Protein AF-A0A7C3WGQ7-F1 (afdb_monomer)

Secondary structure (DSSP, 8-state):
----HHHHHHHHHHHHHHHHHHHHHHHH-S-HHHHHHHHHHHHHHHHHHHTSPPPPPS-SS--

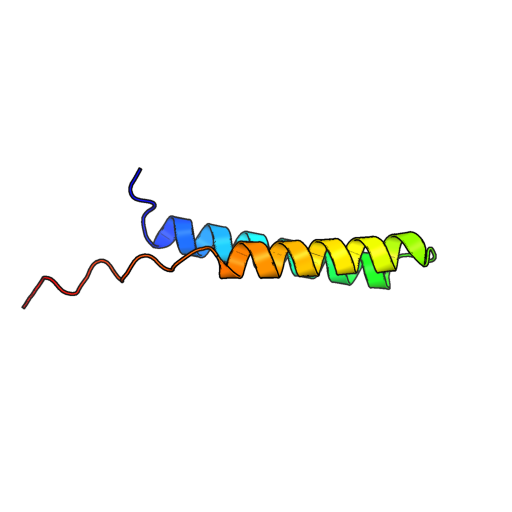pLDDT: mean 80.43, std 14.79, range [44.59, 94.62]

Mean predicted aligned error: 8.45 Å

Foldseek 3Di:
DPCALVNLVVVVVVLVVLLVVLCVQLVPDPDPVSNVVSVVVSVVSVVVNVPPDRDDHPPPPDD

Sequence (63 aa):
MMETPQNYRKKQALICILVFVCIAVAFLTDRAVVAVGAILVACGLCYWAAKMQPE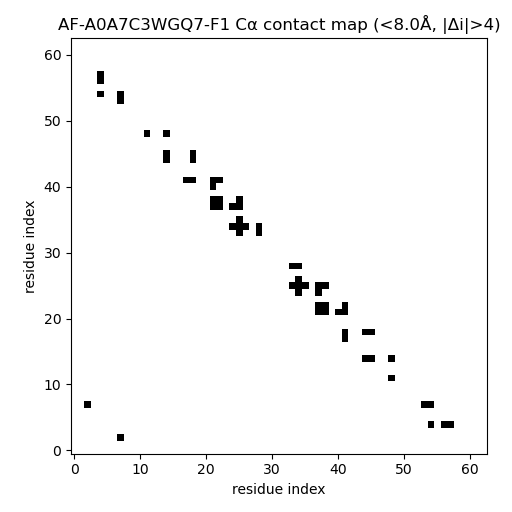PPPELHHH

Structure (mmCIF, N/CA/C/O backbone):
data_AF-A0A7C3WGQ7-F1
#
_entry.id   AF-A0A7C3WGQ7-F1
#
loop_
_atom_site.group_PDB
_atom_site.id
_atom_site.type_symbol
_atom_site.label_atom_id
_atom_site.label_alt_id
_atom_site.label_comp_id
_atom_site.label_asym_id
_atom_site.label_entity_id
_atom_site.label_seq_id
_atom_site.pdbx_PDB_ins_code
_atom_site.Cartn_x
_atom_site.Cartn_y
_atom_site.Cartn_z
_atom_site.occupancy
_atom_site.B_iso_or_equiv
_atom_site.auth_seq_id
_atom_site.auth_comp_id
_atom_site.auth_asym_id
_atom_site.auth_atom_id
_atom_site.pdbx_PDB_model_num
ATOM 1 N N . MET A 1 1 ? -12.065 12.224 21.277 1.00 46.16 1 MET A N 1
ATOM 2 C CA . MET A 1 1 ? -12.998 11.215 20.732 1.00 46.16 1 MET A CA 1
ATOM 3 C C . MET A 1 1 ? -12.406 9.859 21.059 1.00 46.16 1 MET A C 1
ATOM 5 O O . MET A 1 1 ? -11.328 9.595 20.553 1.00 46.16 1 MET A O 1
ATOM 9 N N . MET A 1 2 ? -13.031 9.061 21.931 1.00 50.03 2 MET A N 1
ATOM 10 C CA . MET A 1 2 ? -12.649 7.648 22.066 1.00 50.03 2 MET A CA 1
ATOM 11 C C . MET A 1 2 ? -13.039 6.955 20.755 1.00 50.03 2 MET A C 1
ATOM 13 O O . MET A 1 2 ? -14.212 6.987 20.368 1.00 50.03 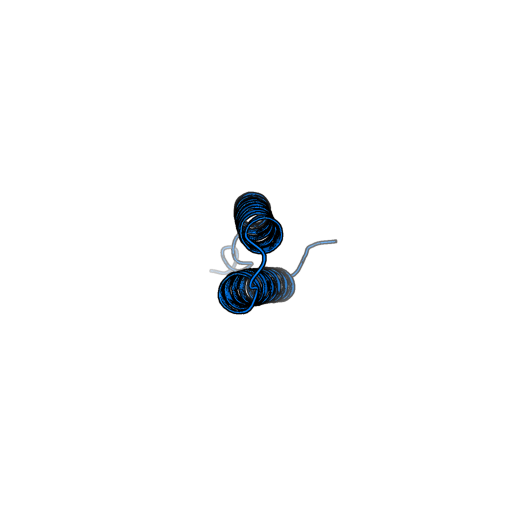2 MET A O 1
ATOM 17 N N . GLU A 1 3 ? -12.062 6.463 19.997 1.00 56.03 3 GLU A N 1
ATOM 18 C CA . GLU A 1 3 ? -12.296 5.906 18.667 1.00 56.03 3 GLU A CA 1
ATOM 19 C C . GLU A 1 3 ? -12.742 4.462 18.867 1.00 56.03 3 GLU A C 1
ATOM 21 O O . GLU A 1 3 ? -11.908 3.578 18.833 1.00 56.03 3 GLU A O 1
ATOM 26 N N . THR A 1 4 ? -14.051 4.233 19.074 1.00 65.31 4 THR A N 1
ATOM 27 C CA . THR A 1 4 ? -14.610 2.891 19.361 1.00 65.31 4 THR A CA 1
ATOM 28 C C . THR A 1 4 ? -13.876 1.772 18.601 1.00 65.31 4 THR A C 1
ATOM 30 O O . THR A 1 4 ? -13.590 1.942 17.412 1.00 65.31 4 THR A O 1
ATOM 33 N N . PRO A 1 5 ? -13.644 0.584 19.190 1.00 66.94 5 PRO A N 1
ATOM 34 C CA . PRO A 1 5 ? -12.843 -0.487 18.574 1.00 66.94 5 PRO A CA 1
ATOM 35 C C . PRO A 1 5 ? -13.365 -0.949 17.203 1.00 66.94 5 PRO A C 1
ATOM 37 O O . PRO A 1 5 ? -12.675 -1.629 16.442 1.00 66.94 5 PRO A O 1
ATOM 40 N N . GLN A 1 6 ? -14.610 -0.612 16.868 1.00 72.19 6 GLN A N 1
ATOM 41 C CA . GLN A 1 6 ? -15.176 -0.787 15.537 1.00 72.19 6 GLN A CA 1
ATOM 42 C C . GLN A 1 6 ? -14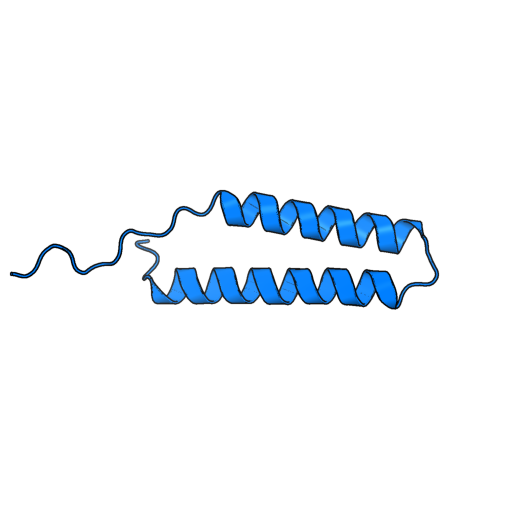.599 0.202 14.507 1.00 72.19 6 GLN A C 1
ATOM 44 O O . GLN A 1 6 ? -14.309 -0.192 13.380 1.00 72.19 6 GLN A O 1
ATOM 49 N N . ASN A 1 7 ? -14.429 1.472 14.870 1.00 76.25 7 ASN A N 1
ATOM 50 C CA . ASN A 1 7 ? -13.841 2.492 14.004 1.00 76.25 7 ASN A CA 1
ATOM 51 C C . ASN A 1 7 ? -12.358 2.210 13.743 1.00 76.25 7 ASN A C 1
ATOM 53 O O . ASN A 1 7 ? -11.950 2.275 12.585 1.00 76.25 7 ASN A O 1
ATOM 57 N N . TYR A 1 8 ? -11.602 1.775 14.760 1.00 77.69 8 TYR A N 1
ATOM 58 C CA . TYR A 1 8 ? -10.218 1.315 14.587 1.00 77.69 8 TYR A CA 1
ATOM 59 C C . TYR A 1 8 ? -10.114 0.189 13.543 1.00 77.69 8 TYR A C 1
ATOM 61 O O . TYR A 1 8 ? -9.358 0.286 12.574 1.00 77.69 8 TYR A O 1
ATOM 69 N N . ARG A 1 9 ? -10.948 -0.855 13.677 1.00 80.06 9 ARG A N 1
ATOM 70 C CA . ARG A 1 9 ? -10.989 -1.989 12.735 1.00 80.06 9 ARG A CA 1
ATOM 71 C C . ARG A 1 9 ? -11.360 -1.565 11.313 1.00 80.06 9 ARG A C 1
ATOM 73 O O . ARG A 1 9 ? -10.739 -2.022 10.357 1.00 80.06 9 ARG A O 1
ATOM 80 N N . LYS A 1 10 ? -12.333 -0.659 11.157 1.00 82.44 10 LYS A N 1
ATOM 81 C CA . LYS A 1 10 ? -12.700 -0.092 9.845 1.00 82.44 10 LYS A CA 1
ATO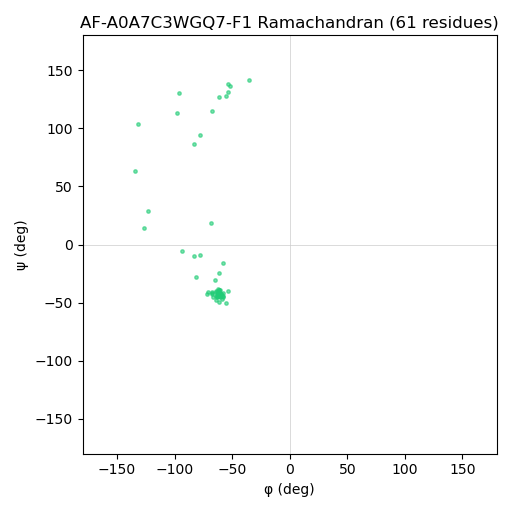M 82 C C . LYS A 1 10 ? -11.540 0.682 9.217 1.00 82.44 10 LYS A C 1
ATOM 84 O O . LYS A 1 10 ? -11.305 0.561 8.019 1.00 82.44 10 LYS A O 1
ATOM 89 N N . LYS A 1 11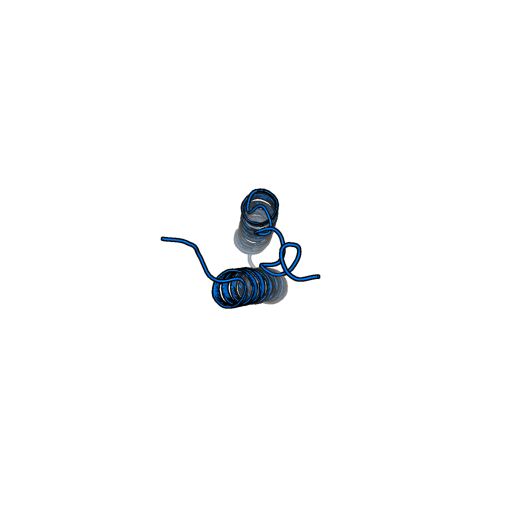 ? -10.798 1.444 10.021 1.00 83.06 11 LYS A N 1
ATOM 90 C CA . LYS A 1 11 ? -9.643 2.234 9.578 1.00 83.06 11 LYS A CA 1
ATOM 91 C C . LYS A 1 11 ? -8.494 1.337 9.118 1.00 83.06 11 LYS A C 1
ATOM 93 O O . LYS A 1 11 ? -7.969 1.553 8.032 1.00 83.06 11 LYS A O 1
ATOM 98 N N . GLN A 1 12 ? -8.174 0.281 9.871 1.00 84.50 12 GLN A N 1
ATOM 99 C CA . GLN A 1 12 ? -7.204 -0.730 9.437 1.00 84.50 12 GLN A CA 1
ATOM 100 C C . GLN A 1 12 ? -7.640 -1.439 8.150 1.00 84.50 12 GLN A C 1
ATOM 102 O O . GLN A 1 12 ? -6.835 -1.569 7.232 1.00 84.50 12 GLN A O 1
ATOM 107 N N . ALA A 1 13 ? -8.912 -1.840 8.040 1.00 87.75 13 ALA A N 1
ATOM 108 C CA . ALA A 1 13 ? -9.430 -2.478 6.830 1.00 87.75 13 ALA A CA 1
ATOM 109 C C . ALA A 1 13 ? -9.299 -1.569 5.595 1.00 87.75 13 ALA A C 1
ATOM 111 O O . ALA A 1 13 ? -8.865 -2.025 4.539 1.00 87.75 13 ALA A O 1
ATOM 112 N N . LEU A 1 14 ? -9.604 -0.274 5.738 1.00 89.44 14 LEU A N 1
ATOM 113 C CA . LEU A 1 14 ? -9.413 0.714 4.674 1.00 89.44 14 LEU A CA 1
ATOM 114 C C . LEU A 1 14 ? -7.942 0.861 4.278 1.00 89.44 14 LEU A C 1
ATOM 116 O O . LEU A 1 14 ? -7.644 0.906 3.086 1.00 89.44 14 LEU A O 1
ATOM 120 N N . ILE A 1 15 ? -7.023 0.896 5.248 1.00 89.75 15 ILE A N 1
ATOM 121 C CA . ILE A 1 15 ? -5.587 0.970 4.956 1.00 89.75 15 ILE A CA 1
ATOM 122 C C . ILE A 1 15 ? -5.128 -0.284 4.199 1.00 89.75 15 ILE A C 1
ATOM 124 O O . ILE A 1 15 ? -4.426 -0.155 3.200 1.00 89.75 15 ILE A O 1
ATOM 128 N N . CYS A 1 16 ? -5.577 -1.478 4.598 1.00 89.94 16 CYS A N 1
ATOM 129 C CA . CYS A 1 16 ? -5.279 -2.718 3.878 1.00 89.94 16 CYS A CA 1
ATOM 130 C C . CYS A 1 16 ? -5.772 -2.673 2.426 1.00 89.94 16 CYS A C 1
ATOM 132 O O . CYS A 1 16 ? -5.012 -2.992 1.514 1.00 89.94 16 CYS A O 1
ATOM 134 N N . ILE A 1 17 ? -7.016 -2.239 2.194 1.00 93.62 17 ILE A N 1
ATOM 135 C CA . ILE A 1 17 ? -7.569 -2.084 0.838 1.00 93.62 17 ILE A CA 1
ATOM 136 C C . ILE A 1 17 ? -6.710 -1.115 0.017 1.00 93.62 17 ILE A C 1
ATOM 138 O O . ILE A 1 17 ? -6.371 -1.411 -1.127 1.00 93.62 17 ILE A O 1
ATOM 142 N N . LEU A 1 18 ? -6.312 0.014 0.607 1.00 91.38 18 LEU A N 1
ATOM 143 C CA . LEU A 1 18 ? -5.484 1.014 -0.062 1.00 91.38 18 LEU A CA 1
ATOM 144 C C . LEU A 1 18 ? -4.111 0.446 -0.462 1.00 91.38 18 LEU A C 1
ATOM 146 O O . LEU A 1 18 ? -3.654 0.683 -1.579 1.00 91.38 18 LEU A O 1
ATOM 150 N N . VAL A 1 19 ? -3.488 -0.367 0.399 1.00 92.19 19 VAL A N 1
ATOM 151 C CA . VAL A 1 19 ? -2.236 -1.074 0.080 1.00 92.19 19 VAL A CA 1
ATOM 152 C C . VAL A 1 19 ? -2.422 -2.044 -1.087 1.00 92.19 19 VAL A C 1
ATOM 154 O O . VAL A 1 19 ? -1.604 -2.044 -2.007 1.00 92.19 19 VAL A O 1
ATOM 157 N N . PHE A 1 20 ? -3.507 -2.823 -1.112 1.00 92.94 20 PHE A N 1
ATOM 158 C CA . PHE A 1 20 ? -3.801 -3.711 -2.243 1.00 92.94 20 PHE A CA 1
ATOM 159 C C . PHE A 1 20 ? -3.985 -2.946 -3.555 1.00 92.94 20 PHE A C 1
ATOM 161 O O . PHE A 1 20 ? -3.486 -3.386 -4.590 1.00 92.94 20 PHE A O 1
ATOM 168 N N . VAL A 1 21 ? -4.641 -1.783 -3.521 1.00 93.00 21 VAL A N 1
ATOM 169 C CA . VAL A 1 21 ? -4.779 -0.917 -4.700 1.00 93.00 21 VAL A CA 1
ATOM 170 C C . VAL A 1 21 ? -3.412 -0.419 -5.171 1.00 93.00 21 VAL A C 1
ATOM 172 O O . VAL A 1 21 ? -3.123 -0.506 -6.361 1.00 93.00 21 VAL A O 1
ATOM 175 N N . CYS A 1 22 ? -2.540 0.040 -4.267 1.00 91.50 22 CYS A N 1
ATOM 176 C CA . CYS A 1 22 ? -1.178 0.447 -4.627 1.00 91.50 22 CYS A CA 1
ATOM 177 C C . CYS A 1 22 ? -0.389 -0.693 -5.288 1.00 91.50 22 CYS A C 1
ATOM 179 O O . CYS A 1 22 ? 0.283 -0.469 -6.293 1.00 91.50 22 CYS A O 1
ATOM 181 N N . ILE A 1 23 ? -0.509 -1.918 -4.771 1.00 90.25 23 ILE A N 1
ATOM 182 C CA . ILE A 1 23 ? 0.130 -3.100 -5.359 1.00 90.25 23 ILE A CA 1
ATOM 183 C C . ILE A 1 23 ? -0.443 -3.386 -6.755 1.00 90.25 23 ILE A C 1
ATOM 185 O O . ILE A 1 23 ? 0.322 -3.551 -7.701 1.00 90.25 23 ILE A O 1
ATOM 189 N N . ALA A 1 24 ? -1.768 -3.384 -6.922 1.00 92.12 24 ALA A N 1
ATOM 190 C CA . ALA A 1 24 ? -2.406 -3.607 -8.221 1.00 92.12 24 ALA A CA 1
ATOM 191 C C . ALA A 1 24 ? -1.976 -2.560 -9.264 1.00 92.12 24 ALA A C 1
ATOM 193 O O . ALA A 1 24 ? -1.645 -2.911 -10.394 1.00 92.12 24 ALA A O 1
ATOM 194 N N . VAL A 1 25 ? -1.904 -1.284 -8.873 1.00 89.81 25 VAL A N 1
ATOM 195 C CA . VAL A 1 25 ? -1.411 -0.198 -9.734 1.00 89.81 25 VAL A CA 1
ATOM 196 C C . VAL A 1 25 ? 0.046 -0.426 -10.135 1.00 89.81 25 VAL A C 1
ATOM 198 O O . VAL A 1 25 ? 0.395 -0.184 -11.288 1.00 89.81 25 VAL A O 1
ATOM 201 N N . ALA A 1 26 ? 0.887 -0.929 -9.228 1.00 89.44 26 ALA A N 1
ATOM 202 C CA . ALA A 1 26 ? 2.277 -1.251 -9.542 1.00 89.44 26 ALA A CA 1
ATOM 203 C C . ALA A 1 26 ? 2.413 -2.383 -10.579 1.00 89.44 26 ALA A C 1
ATOM 205 O O . ALA A 1 26 ? 3.359 -2.358 -11.361 1.00 89.44 26 ALA A O 1
ATOM 206 N N . PHE A 1 27 ? 1.472 -3.336 -10.623 1.00 90.00 27 PHE A N 1
ATOM 207 C CA . PHE A 1 27 ? 1.451 -4.409 -11.628 1.00 90.00 27 PHE A CA 1
ATOM 208 C C . PHE A 1 27 ? 0.853 -3.993 -12.978 1.00 90.00 27 PHE A C 1
ATOM 210 O O . PHE A 1 27 ? 1.209 -4.573 -13.998 1.00 90.00 27 PHE A O 1
ATOM 217 N N . LEU A 1 28 ? -0.059 -3.018 -12.996 1.00 92.31 28 LEU A N 1
ATOM 218 C CA . LEU A 1 28 ? -0.771 -2.594 -14.210 1.00 92.31 28 LEU A CA 1
ATOM 219 C C . LEU A 1 28 ? -0.104 -1.419 -14.941 1.00 92.31 28 LEU A C 1
ATOM 221 O O . LEU A 1 28 ? -0.576 -1.013 -15.999 1.00 92.31 28 LEU A O 1
ATOM 225 N N . THR A 1 29 ? 0.955 -0.835 -14.378 1.00 89.31 29 THR A N 1
ATOM 226 C CA . THR A 1 29 ? 1.643 0.318 -14.970 1.00 89.31 29 THR A CA 1
ATOM 227 C C . THR A 1 29 ? 2.858 -0.098 -15.795 1.00 89.31 29 THR A C 1
ATOM 229 O O . THR A 1 29 ? 3.764 -0.757 -15.295 1.00 89.31 29 THR A O 1
ATOM 232 N N . ASP A 1 30 ? 2.956 0.405 -17.026 1.00 88.88 30 ASP A N 1
ATOM 233 C CA . ASP A 1 30 ? 4.152 0.244 -17.871 1.00 88.88 30 ASP A CA 1
ATOM 234 C C . ASP A 1 30 ? 5.302 1.189 -17.474 1.00 88.88 30 ASP A C 1
ATOM 236 O O . ASP A 1 30 ? 6.421 1.108 -17.981 1.00 88.88 30 ASP A O 1
ATOM 240 N N . ARG A 1 31 ? 5.037 2.141 -16.570 1.00 90.44 31 ARG A N 1
ATOM 241 C CA . ARG A 1 31 ? 6.012 3.152 -16.141 1.00 90.44 31 ARG A CA 1
ATOM 242 C C . ARG A 1 31 ? 6.677 2.746 -14.833 1.00 90.44 31 ARG A C 1
ATOM 244 O O . ARG A 1 31 ? 6.049 2.818 -13.776 1.00 90.44 31 ARG A O 1
ATOM 251 N N . ALA A 1 32 ? 7.979 2.461 -14.888 1.00 88.50 32 ALA A N 1
ATOM 252 C CA . ALA A 1 32 ? 8.784 2.089 -13.721 1.00 88.50 32 ALA A CA 1
ATOM 253 C C . ALA A 1 32 ? 8.694 3.106 -12.565 1.00 88.50 32 ALA A C 1
ATOM 255 O O . ALA A 1 32 ? 8.564 2.719 -11.409 1.00 88.50 32 ALA A O 1
ATOM 256 N N . VAL A 1 33 ? 8.684 4.411 -12.867 1.00 92.50 33 VAL A N 1
ATOM 257 C CA . VAL A 1 33 ? 8.570 5.473 -11.846 1.00 92.50 33 VAL A CA 1
ATOM 258 C C . VAL A 1 33 ? 7.242 5.391 -11.086 1.00 92.50 33 VAL A C 1
ATOM 260 O O . VAL A 1 33 ? 7.207 5.597 -9.876 1.00 92.50 33 VAL A O 1
ATOM 263 N N . VAL A 1 34 ? 6.154 5.053 -11.782 1.00 89.88 34 VAL A N 1
ATOM 264 C CA . VAL A 1 34 ? 4.824 4.913 -11.173 1.00 89.88 34 VAL A CA 1
ATOM 265 C C . VAL A 1 34 ? 4.770 3.661 -10.298 1.00 89.88 34 VAL A C 1
ATOM 267 O O . VAL A 1 34 ? 4.249 3.732 -9.190 1.00 89.88 34 VAL A O 1
ATOM 270 N N . ALA A 1 35 ? 5.368 2.551 -10.743 1.00 89.38 35 ALA A N 1
ATOM 271 C CA . ALA A 1 35 ? 5.461 1.329 -9.944 1.00 89.38 35 ALA A CA 1
ATOM 272 C C . ALA A 1 35 ? 6.252 1.563 -8.647 1.00 89.38 35 ALA A C 1
ATOM 274 O O . ALA A 1 35 ? 5.765 1.266 -7.558 1.00 89.38 35 ALA A O 1
ATOM 275 N N . VAL A 1 36 ? 7.438 2.173 -8.746 1.00 93.00 36 VAL A N 1
ATOM 276 C CA . VAL A 1 36 ? 8.269 2.506 -7.578 1.00 93.00 36 VAL A CA 1
ATOM 277 C C . VAL A 1 36 ? 7.530 3.460 -6.639 1.00 93.00 36 VAL A C 1
ATOM 279 O O . VAL A 1 36 ? 7.496 3.225 -5.432 1.00 93.00 36 VAL A O 1
ATOM 282 N N . GLY A 1 37 ? 6.883 4.497 -7.179 1.00 91.94 37 GLY A N 1
ATOM 283 C CA . GLY A 1 37 ? 6.075 5.428 -6.394 1.00 91.94 37 GLY A CA 1
ATOM 284 C C . GLY A 1 37 ? 4.934 4.734 -5.645 1.00 91.94 37 GLY A C 1
ATOM 285 O O . GLY A 1 37 ? 4.750 4.975 -4.454 1.00 91.94 37 GLY A O 1
ATOM 286 N N . ALA A 1 38 ? 4.211 3.824 -6.301 1.00 92.00 38 ALA A N 1
ATOM 287 C CA . ALA A 1 38 ? 3.111 3.082 -5.692 1.00 92.00 38 ALA A CA 1
ATOM 288 C C . ALA A 1 38 ? 3.582 2.179 -4.539 1.00 92.00 38 ALA A C 1
ATOM 290 O O . ALA A 1 38 ? 2.945 2.146 -3.484 1.00 92.00 38 ALA A O 1
ATOM 291 N N . ILE A 1 39 ? 4.726 1.506 -4.694 1.00 92.56 39 ILE A N 1
ATOM 292 C CA . ILE A 1 39 ? 5.317 0.688 -3.626 1.00 92.56 39 ILE A CA 1
ATOM 293 C C . ILE A 1 39 ? 5.795 1.555 -2.454 1.00 92.56 39 ILE A C 1
ATOM 295 O O . ILE A 1 39 ? 5.545 1.210 -1.301 1.00 92.56 39 ILE A O 1
ATOM 299 N N . LEU A 1 40 ? 6.419 2.708 -2.716 1.00 94.62 40 LEU A N 1
ATOM 300 C CA . LEU A 1 40 ? 6.822 3.638 -1.654 1.00 94.62 40 LEU A CA 1
ATOM 301 C C . LEU A 1 40 ? 5.618 4.157 -0.857 1.00 94.62 40 LEU A C 1
ATOM 303 O O 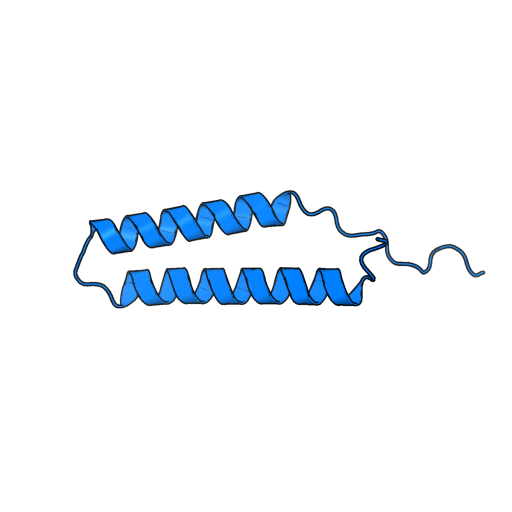. LEU A 1 40 ? 5.676 4.221 0.373 1.00 94.62 40 LEU A O 1
ATOM 307 N N . VAL A 1 41 ? 4.511 4.472 -1.536 1.00 93.19 41 VAL A N 1
ATOM 308 C CA . VAL A 1 41 ? 3.255 4.870 -0.884 1.00 93.19 41 VAL A CA 1
ATOM 309 C C . VAL A 1 41 ? 2.699 3.728 -0.030 1.00 93.19 41 VAL A C 1
ATOM 311 O O . VAL A 1 41 ? 2.345 3.961 1.126 1.00 93.19 41 VAL A O 1
ATOM 314 N N . ALA A 1 42 ? 2.687 2.492 -0.539 1.00 92.25 42 ALA A N 1
ATOM 315 C CA . ALA A 1 42 ? 2.265 1.319 0.228 1.00 92.25 42 ALA A CA 1
ATOM 316 C C . ALA A 1 42 ? 3.104 1.129 1.506 1.00 92.25 42 ALA A C 1
ATOM 318 O O . ALA A 1 42 ? 2.549 0.954 2.591 1.00 92.25 42 ALA A O 1
ATOM 319 N N . CYS A 1 43 ? 4.432 1.247 1.413 1.00 92.75 43 CYS A N 1
ATOM 320 C CA . CYS A 1 43 ? 5.325 1.190 2.573 1.00 92.75 43 CYS A CA 1
ATOM 321 C C . CYS A 1 43 ? 5.020 2.296 3.596 1.00 92.75 43 CYS A C 1
ATOM 323 O O . CYS A 1 43 ? 4.985 2.031 4.800 1.00 92.75 43 CYS A O 1
ATOM 325 N N . GLY A 1 44 ? 4.759 3.523 3.133 1.00 92.00 44 GLY A N 1
ATOM 326 C CA . GLY A 1 44 ? 4.374 4.644 3.993 1.00 92.00 44 GLY A CA 1
ATOM 327 C C . GLY A 1 44 ? 3.060 4.396 4.736 1.00 92.00 44 GLY A C 1
ATOM 328 O O . GLY A 1 44 ? 2.971 4.663 5.935 1.00 92.00 44 GLY A O 1
ATOM 329 N N . LEU A 1 45 ? 2.066 3.819 4.057 1.00 90.81 45 LEU A N 1
ATOM 330 C CA . LEU A 1 45 ? 0.785 3.437 4.655 1.00 90.81 45 LEU A CA 1
ATOM 331 C C . LEU A 1 45 ? 0.950 2.347 5.717 1.00 90.81 45 LEU A C 1
ATOM 333 O O . LEU A 1 45 ? 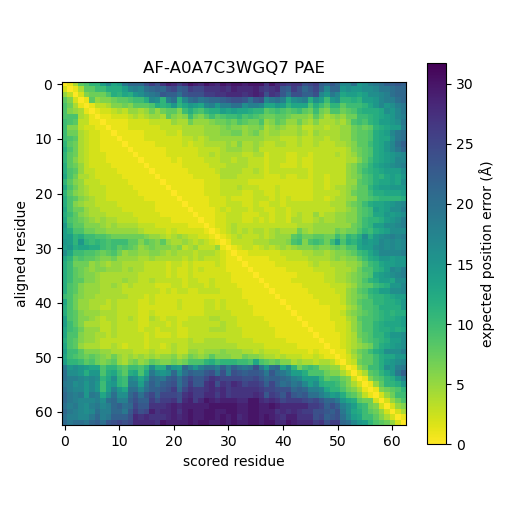0.392 2.476 6.805 1.00 90.81 45 LEU A O 1
ATOM 337 N N . CYS A 1 46 ? 1.758 1.319 5.445 1.00 89.00 46 CYS A N 1
ATOM 338 C CA . CYS A 1 46 ? 2.077 0.274 6.420 1.00 89.00 46 CYS A CA 1
ATOM 339 C C . CYS A 1 46 ? 2.789 0.845 7.652 1.00 89.00 46 CYS A C 1
ATOM 341 O O . CYS A 1 46 ? 2.431 0.523 8.784 1.00 89.00 46 CYS A O 1
ATOM 343 N N . TYR A 1 47 ? 3.768 1.729 7.447 1.00 89.94 47 TYR A N 1
ATOM 344 C CA . TYR A 1 47 ? 4.485 2.379 8.542 1.00 89.94 47 TYR A CA 1
ATOM 345 C C . TYR A 1 47 ? 3.566 3.273 9.384 1.00 89.94 47 TYR A C 1
ATOM 347 O O . TYR A 1 47 ? 3.654 3.287 10.612 1.00 89.94 47 TYR A O 1
ATOM 355 N N . TRP A 1 48 ? 2.656 4.003 8.739 1.00 85.88 48 TRP A N 1
ATOM 356 C CA . TRP A 1 48 ? 1.672 4.826 9.434 1.00 85.88 48 TRP A CA 1
ATOM 357 C C . TRP A 1 48 ? 0.661 3.981 10.218 1.00 85.88 48 TRP A C 1
ATOM 359 O O . TRP A 1 48 ? 0.385 4.283 11.379 1.00 85.88 48 TRP A O 1
ATOM 369 N N . ALA A 1 49 ? 0.176 2.881 9.636 1.00 85.62 49 ALA A N 1
ATOM 370 C CA . ALA A 1 49 ? -0.705 1.932 10.311 1.00 85.62 49 ALA A CA 1
ATOM 371 C C . ALA A 1 49 ? -0.039 1.287 11.533 1.00 85.62 49 ALA A C 1
ATOM 373 O O . ALA A 1 49 ? -0.683 1.143 12.567 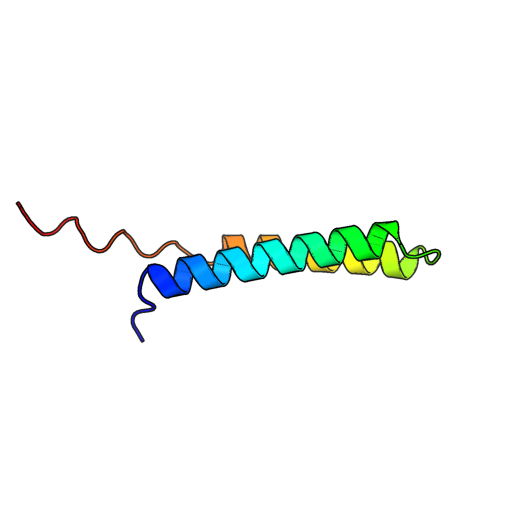1.00 85.62 49 ALA A O 1
ATOM 374 N N . ALA A 1 50 ? 1.256 0.964 11.452 1.00 82.25 50 ALA A N 1
ATOM 375 C CA . ALA A 1 50 ? 2.009 0.398 12.571 1.00 82.25 50 ALA A CA 1
ATOM 376 C C . ALA A 1 50 ? 2.079 1.338 13.790 1.00 82.25 50 ALA A C 1
ATOM 378 O O . ALA A 1 50 ? 2.238 0.876 14.917 1.00 82.25 50 ALA A O 1
ATOM 379 N N . LYS A 1 51 ? 1.936 2.656 13.585 1.00 82.50 51 LYS A N 1
ATOM 380 C CA . LYS A 1 51 ? 1.873 3.645 14.674 1.00 82.50 51 LYS A CA 1
ATOM 381 C C . LYS A 1 51 ? 0.482 3.800 15.288 1.00 82.50 51 LYS A C 1
ATOM 383 O O . LYS A 1 51 ? 0.358 4.449 16.324 1.00 82.50 51 LYS A O 1
ATOM 388 N N . MET A 1 52 ? -0.559 3.225 14.687 1.00 76.44 52 MET A N 1
ATOM 389 C CA . MET A 1 52 ? -1.889 3.196 15.289 1.00 76.44 52 MET A CA 1
ATOM 390 C C . MET A 1 52 ? -1.924 2.112 16.366 1.00 76.44 52 MET A C 1
ATOM 392 O O . MET A 1 52 ? -2.172 0.941 16.071 1.00 76.44 52 MET A O 1
ATOM 396 N N . GLN A 1 53 ? -1.667 2.499 17.620 1.00 61.00 53 GLN A N 1
ATOM 397 C CA . GLN A 1 53 ? -1.853 1.595 18.754 1.00 61.00 53 GLN A CA 1
ATOM 398 C C . GLN A 1 53 ? -3.284 1.032 18.735 1.00 61.00 53 GLN A C 1
ATOM 400 O O . GLN A 1 53 ? -4.229 1.809 18.570 1.00 61.00 53 GLN A O 1
ATOM 405 N N . PRO A 1 54 ? -3.468 -0.292 18.878 1.00 62.44 54 PRO A N 1
ATOM 406 C CA . PRO A 1 54 ? -4.789 -0.839 19.134 1.00 62.44 54 PRO A CA 1
ATOM 407 C C . PRO A 1 54 ? -5.283 -0.272 20.465 1.00 62.44 54 PRO A C 1
ATOM 409 O O . PRO A 1 54 ? -4.574 -0.357 21.470 1.00 62.44 54 PRO A O 1
ATOM 412 N N . GLU A 1 55 ? -6.480 0.324 20.478 1.00 59.59 55 GLU A N 1
ATOM 413 C CA . GLU A 1 55 ? -7.157 0.579 21.749 1.00 59.59 55 GLU A CA 1
ATOM 414 C C . GLU A 1 55 ? -7.259 -0.773 22.476 1.00 59.59 55 GLU A C 1
ATOM 416 O O . GLU A 1 55 ? -7.687 -1.759 21.857 1.00 59.59 55 GLU A O 1
ATOM 421 N N . PRO A 1 56 ? -6.820 -0.867 23.747 1.00 57.38 56 PRO A N 1
ATOM 422 C CA . PRO A 1 56 ? -7.011 -2.084 24.517 1.00 57.38 56 PRO A CA 1
ATOM 423 C C . PRO A 1 56 ? -8.505 -2.431 24.484 1.00 57.38 56 PRO A C 1
ATOM 425 O O . PRO A 1 56 ? -9.340 -1.522 24.546 1.00 57.38 56 PRO A O 1
ATOM 428 N N . PRO A 1 57 ? -8.861 -3.716 24.313 1.00 61.25 57 PRO A N 1
ATOM 429 C CA . PRO A 1 57 ? -10.253 -4.120 24.178 1.00 61.25 57 PRO A CA 1
ATOM 430 C C . PRO A 1 57 ? -11.069 -3.540 25.343 1.00 61.25 57 PRO A C 1
ATOM 432 O O . PRO A 1 57 ? -10.599 -3.597 26.481 1.00 61.25 57 PRO A O 1
ATOM 435 N N . PRO A 1 58 ? -12.277 -2.994 25.102 1.00 57.78 58 PRO A N 1
ATOM 436 C CA . PRO A 1 58 ? -13.077 -2.350 26.146 1.00 57.78 58 PRO A CA 1
ATOM 437 C C . PRO A 1 58 ? -13.637 -3.311 27.216 1.00 57.78 58 PRO A C 1
ATOM 439 O O . PRO A 1 58 ? -14.554 -2.940 27.937 1.00 57.78 58 PRO A O 1
ATOM 442 N N . GLU A 1 59 ? -13.094 -4.522 27.369 1.00 56.78 59 GLU A N 1
ATOM 443 C CA . GLU A 1 59 ? -13.602 -5.543 28.293 1.00 56.78 59 GLU A CA 1
ATOM 444 C C . GLU A 1 59 ? -12.491 -6.223 29.106 1.00 56.78 59 GLU A C 1
ATOM 446 O O . GLU A 1 59 ? -12.280 -7.428 29.032 1.00 56.78 59 GLU A O 1
ATOM 451 N N . LEU A 1 60 ? -11.788 -5.451 29.938 1.00 53.59 60 LEU A N 1
ATOM 452 C CA . LEU A 1 60 ? -11.058 -6.006 31.090 1.00 53.59 60 LEU A CA 1
ATOM 453 C C . LEU A 1 60 ? -11.491 -5.357 32.417 1.00 53.59 60 LEU A C 1
ATOM 455 O O . LEU A 1 60 ? -10.692 -5.227 33.341 1.00 53.59 60 LEU A O 1
ATOM 459 N N . HIS A 1 61 ? -12.745 -4.895 32.505 1.00 61.03 61 HIS A N 1
ATOM 460 C CA . HIS A 1 61 ? -13.321 -4.273 33.712 1.00 61.03 61 HIS A CA 1
ATOM 461 C C . HIS A 1 61 ? -14.644 -4.890 34.191 1.00 61.03 61 HIS A C 1
ATOM 463 O O . HIS A 1 61 ? -15.288 -4.323 35.071 1.00 61.03 61 HIS A O 1
ATOM 469 N N . HIS A 1 62 ? -15.032 -6.071 33.703 1.00 50.16 62 HIS A N 1
ATOM 470 C CA . HIS A 1 62 ? -16.183 -6.784 34.256 1.00 50.16 62 HIS A CA 1
ATOM 471 C C . HIS A 1 62 ? -15.867 -8.262 34.530 1.00 50.16 62 HIS A C 1
ATOM 473 O O . HIS A 1 62 ? -15.861 -9.066 33.608 1.00 50.16 62 HIS A O 1
ATOM 479 N N . HIS A 1 63 ? -15.680 -8.528 35.833 1.00 44.59 63 HIS A N 1
ATOM 480 C CA . HIS A 1 63 ? -15.780 -9.792 36.585 1.00 44.59 63 HIS A CA 1
ATOM 481 C C . HIS A 1 63 ? -14.723 -10.888 36.405 1.00 44.59 63 HIS A C 1
ATOM 483 O O . HIS A 1 63 ? -14.547 -11.415 35.290 1.00 44.59 63 HIS A O 1
#

Solvent-accessible surface area (backbone atoms only — not comparable to full-atom values): 3816 Å² total; per-residue (Å²): 129,88,69,53,76,66,55,51,51,53,52,52,52,51,52,52,53,51,36,53,50,26,53,51,51,32,73,73,44,93,45,68,69,58,24,54,50,26,51,53,50,32,53,51,52,52,57,54,54,71,67,57,73,76,76,75,73,97,77,86,83,77,132

Radius of gyration: 16.15 Å; Cα contacts (8 Å, |Δi|>4): 31; chains: 1; bounding box: 25×21×54 Å

Nearest PDB structures (foldseek):
  7s5c-assembly1_E  TM=8.861E-01  e=1.757E+00  Myxococcus xanthus
  7s5k-assembly1_E  TM=9.369E-01  e=2.574E+00  Myxococcus xanthus
  7s5c-assembly1_F  TM=8.923E-01  e=2.266E+00  Myxococcus xanthus
  7s5c-assembly1_J  TM=9.112E-01  e=3.537E+00  Myxococcus xanthus
  7vzg-assembly1_D  TM=8.487E-01  e=2.574E+00  Chloracidobacterium thermophilum

Organism: NCBI:txid60893